Protein AF-A0A8C3S8N9-F1 (afdb_monomer)

Foldseek 3Di:
DPDVVVVVVVVVVVVVVVVVVVVVVPPPPPPVVVVVVVVVVVVVVLQCVQAVHPDDDDDDPPVVVVVDDDPVVVVQVVVVVVVVVVCVVVVDDPDPDDDPVVVSHDDDDDDDDDDDPVPVPDDDPDDPPDDDDD

Mean predicted aligned error: 15.89 Å

pLDDT: mean 76.61, std 16.11, range [40.81, 96.75]

Solvent-accessible surface area (backbone atoms only — not comparable to full-atom values): 8752 Å² total; per-residue (Å²): 145,73,78,70,57,59,63,52,50,52,49,52,51,49,51,51,51,52,53,51,50,51,64,64,59,61,64,66,86,70,56,60,67,59,52,48,54,55,49,52,56,51,49,53,52,50,53,29,61,28,67,74,40,97,63,86,79,86,66,88,67,51,74,65,52,69,73,65,66,57,67,67,60,54,53,48,51,53,53,50,54,52,51,52,52,49,46,64,71,50,70,75,82,77,72,83,80,67,58,77,71,68,66,61,39,70,76,89,85,87,86,84,83,77,80,55,87,85,66,67,84,75,68,74,95,77,72,81,89,71,79,87,79,134

Structure (mmCIF, N/CA/C/O backbone):
data_AF-A0A8C3S8N9-F1
#
_entry.id   AF-A0A8C3S8N9-F1
#
loop_
_atom_site.group_PDB
_atom_site.id
_atom_site.type_symbol
_atom_site.label_atom_id
_atom_site.label_alt_id
_atom_site.label_comp_id
_atom_site.label_asym_id
_atom_site.label_entity_id
_atom_site.label_seq_id
_atom_site.pdbx_PDB_ins_code
_atom_site.Cartn_x
_atom_site.Cartn_y
_atom_site.Cartn_z
_atom_site.occupancy
_atom_site.B_iso_or_equiv
_atom_site.auth_seq_id
_atom_site.auth_comp_id
_atom_site.auth_asym_id
_atom_site.auth_atom_id
_atom_site.pdbx_PDB_model_num
ATOM 1 N N . MET A 1 1 ? 60.804 9.069 -43.194 1.00 51.62 1 MET A N 1
ATOM 2 C CA . MET A 1 1 ? 59.385 8.650 -43.299 1.00 51.62 1 MET A CA 1
ATOM 3 C C . MET A 1 1 ? 58.756 8.456 -41.906 1.00 51.62 1 MET A C 1
ATOM 5 O O . MET A 1 1 ? 58.231 7.392 -41.628 1.00 51.62 1 MET A O 1
ATOM 9 N N . GLY A 1 2 ? 58.828 9.446 -40.999 1.00 57.69 2 GLY A N 1
ATOM 10 C CA . GLY A 1 2 ? 58.441 9.242 -39.583 1.00 57.69 2 GLY A CA 1
ATOM 11 C C . GLY A 1 2 ? 57.472 10.266 -38.980 1.00 57.69 2 GLY A C 1
ATOM 12 O O . GLY A 1 2 ? 57.054 10.096 -37.843 1.00 57.69 2 GLY A O 1
ATOM 13 N N . GLN A 1 3 ? 57.096 11.322 -39.710 1.00 58.81 3 GLN A N 1
ATOM 14 C CA . GLN A 1 3 ? 56.413 12.481 -39.114 1.00 58.81 3 GLN A CA 1
ATOM 15 C C . GLN A 1 3 ? 54.873 12.431 -39.204 1.00 58.81 3 GLN A C 1
ATOM 17 O O . GLN A 1 3 ? 54.196 13.137 -38.467 1.00 58.81 3 GLN A O 1
ATOM 22 N N . ALA A 1 4 ? 54.305 11.561 -40.050 1.00 57.09 4 ALA A N 1
ATOM 23 C CA . ALA A 1 4 ? 52.851 11.431 -40.233 1.00 57.09 4 ALA A CA 1
ATOM 24 C C . ALA A 1 4 ? 52.182 10.413 -39.282 1.00 57.09 4 ALA A C 1
ATOM 26 O O . ALA A 1 4 ? 50.958 10.380 -39.177 1.00 57.09 4 ALA A O 1
ATOM 27 N N . MET A 1 5 ? 52.967 9.602 -38.562 1.00 62.22 5 MET A N 1
ATOM 28 C CA . MET A 1 5 ? 52.439 8.548 -37.681 1.00 62.22 5 MET A CA 1
ATOM 29 C C . MET A 1 5 ? 51.900 9.097 -36.355 1.00 62.22 5 MET A C 1
ATOM 31 O O . MET A 1 5 ? 50.945 8.554 -35.811 1.00 62.22 5 MET A O 1
ATOM 35 N N . GLY A 1 6 ? 52.472 10.199 -35.860 1.00 76.56 6 GLY A N 1
ATOM 36 C CA . GLY A 1 6 ? 52.024 10.885 -34.644 1.00 76.56 6 GLY A CA 1
ATOM 37 C C . GLY A 1 6 ? 50.575 11.387 -34.715 1.00 76.56 6 GLY A C 1
ATOM 38 O O . GLY A 1 6 ? 49.771 10.990 -33.872 1.00 76.56 6 GLY A O 1
ATOM 39 N N . PRO A 1 7 ? 50.190 12.207 -35.715 1.00 81.12 7 PRO A N 1
ATOM 40 C CA . PRO A 1 7 ? 48.823 12.718 -35.804 1.00 81.12 7 PRO A CA 1
ATOM 41 C C . PRO A 1 7 ? 47.799 11.612 -36.081 1.00 81.12 7 PRO A C 1
ATOM 43 O O . PRO A 1 7 ? 46.717 11.645 -35.505 1.00 81.12 7 PRO A O 1
ATOM 46 N N . LEU A 1 8 ? 48.144 10.599 -36.886 1.00 84.44 8 LEU A N 1
ATOM 47 C CA . LEU A 1 8 ? 47.267 9.451 -37.143 1.00 84.44 8 LEU A CA 1
ATOM 48 C C . LEU A 1 8 ? 47.016 8.634 -35.865 1.00 84.44 8 LEU A C 1
ATOM 50 O O . LEU A 1 8 ? 45.885 8.243 -35.588 1.00 84.44 8 LEU A O 1
ATOM 54 N N . PHE A 1 9 ? 48.060 8.414 -35.063 1.00 83.69 9 PHE A N 1
ATOM 55 C CA . PHE A 1 9 ? 47.956 7.713 -33.785 1.00 83.69 9 PHE A CA 1
ATOM 56 C C . PHE A 1 9 ? 47.105 8.487 -32.772 1.00 83.69 9 PHE A C 1
ATOM 58 O O . PHE A 1 9 ? 46.241 7.904 -32.118 1.00 83.69 9 PHE A O 1
ATOM 65 N N . LEU A 1 10 ? 47.281 9.810 -32.689 1.00 85.19 10 LEU A N 1
ATOM 66 C CA . LEU A 1 10 ? 46.442 10.674 -31.853 1.00 85.19 10 LEU A CA 1
ATOM 67 C C . LEU A 1 10 ? 44.979 10.670 -32.315 1.00 85.19 10 LEU A C 1
ATOM 69 O O . LEU A 1 10 ? 44.075 10.623 -31.483 1.00 85.19 10 LEU A O 1
ATOM 73 N N . PHE A 1 11 ? 44.741 10.659 -33.628 1.00 87.06 11 PHE A N 1
ATOM 74 C CA . PHE A 1 11 ? 43.398 10.581 -34.199 1.00 87.06 11 PHE A CA 1
ATOM 75 C C . PHE A 1 11 ? 42.726 9.238 -33.882 1.00 87.06 11 PHE A C 1
ATOM 77 O O . PHE A 1 11 ? 41.571 9.204 -33.464 1.00 87.06 11 PHE A O 1
ATOM 84 N N . LEU A 1 12 ? 43.464 8.129 -33.986 1.00 86.31 12 LEU A N 1
ATOM 85 C CA . LEU A 1 12 ? 42.970 6.797 -33.632 1.00 86.31 12 LEU A CA 1
ATOM 86 C C . LEU A 1 12 ? 42.661 6.677 -32.132 1.00 86.31 12 LEU A C 1
ATOM 88 O O . LEU A 1 12 ? 41.629 6.121 -31.756 1.00 86.31 12 LEU A O 1
ATOM 92 N N . LEU A 1 13 ? 43.509 7.250 -31.272 1.00 85.38 13 LEU A N 1
ATOM 93 C CA . LEU A 1 13 ? 43.253 7.335 -29.832 1.00 85.38 13 LEU A CA 1
ATOM 94 C C . LEU A 1 13 ? 42.008 8.175 -29.518 1.00 85.38 13 LEU A C 1
ATOM 96 O O . LEU A 1 13 ? 41.220 7.789 -28.656 1.00 85.38 13 LEU A O 1
ATOM 100 N N . ALA A 1 14 ? 41.799 9.291 -30.221 1.00 85.25 14 ALA A N 1
ATOM 101 C CA . ALA A 1 14 ? 40.607 10.121 -30.063 1.00 85.25 14 ALA A CA 1
ATOM 102 C C . ALA A 1 14 ? 39.329 9.370 -30.479 1.00 85.25 14 ALA A C 1
ATOM 104 O O . ALA A 1 14 ? 38.337 9.395 -29.750 1.00 85.25 14 ALA A O 1
ATOM 105 N N . LEU A 1 15 ? 39.370 8.634 -31.595 1.00 85.25 15 LEU A N 1
ATOM 106 C CA . LEU A 1 15 ? 38.261 7.787 -32.042 1.00 85.25 15 LEU A CA 1
ATOM 107 C C . LEU A 1 15 ? 37.961 6.660 -31.045 1.00 85.25 15 LEU A C 1
ATOM 109 O O . LEU A 1 15 ? 36.797 6.429 -30.727 1.00 85.25 15 LEU A O 1
ATOM 113 N N . LEU A 1 16 ? 38.992 6.006 -30.498 1.00 83.56 16 LEU A N 1
ATOM 114 C CA . LEU A 1 16 ? 38.835 4.956 -29.487 1.00 83.56 16 LEU A CA 1
ATOM 115 C C . LEU A 1 16 ? 38.211 5.498 -28.193 1.00 83.56 16 LEU A C 1
ATOM 117 O O . LEU A 1 16 ? 37.334 4.859 -27.616 1.00 83.56 16 LEU A O 1
ATOM 121 N N . ARG A 1 17 ? 38.620 6.696 -27.754 1.00 79.12 17 ARG A N 1
ATOM 122 C CA . ARG A 1 17 ? 38.036 7.389 -26.594 1.00 79.12 17 ARG A CA 1
ATOM 123 C C . ARG A 1 17 ? 36.567 7.739 -26.817 1.00 79.12 17 ARG A C 1
ATOM 125 O O . ARG A 1 17 ? 35.771 7.548 -25.903 1.00 79.12 17 ARG A O 1
ATOM 132 N N . LEU A 1 18 ? 36.217 8.204 -28.016 1.00 76.75 18 LEU A N 1
ATOM 133 C CA . LEU A 1 18 ? 34.843 8.546 -28.379 1.00 76.75 18 LEU A CA 1
ATOM 134 C C . LEU A 1 18 ? 33.952 7.296 -28.459 1.00 76.75 18 LEU A C 1
ATOM 136 O O . LEU A 1 18 ? 32.836 7.289 -27.949 1.00 76.75 18 LEU A O 1
ATOM 140 N N . TRP A 1 19 ? 34.455 6.200 -29.027 1.00 74.81 19 TRP A N 1
ATOM 141 C CA . TRP A 1 19 ? 33.751 4.914 -29.033 1.00 74.81 19 TRP A CA 1
ATOM 142 C C . TRP A 1 19 ? 33.568 4.345 -27.622 1.00 74.81 19 TRP A C 1
ATOM 144 O O . TRP A 1 19 ? 32.478 3.894 -27.271 1.00 74.81 19 TRP A O 1
ATOM 154 N N . ALA A 1 20 ? 34.604 4.424 -26.782 1.00 72.25 20 ALA A N 1
ATOM 155 C CA . ALA A 1 20 ? 34.531 3.999 -25.388 1.00 72.25 20 ALA A CA 1
ATOM 156 C C . ALA A 1 20 ? 33.537 4.845 -24.572 1.00 72.25 20 ALA A C 1
ATOM 158 O O . ALA A 1 20 ? 32.803 4.291 -23.756 1.00 72.25 20 ALA A O 1
ATOM 159 N N . SER A 1 21 ? 33.447 6.162 -24.811 1.00 63.53 21 SER A N 1
ATOM 160 C CA . SER A 1 21 ? 32.442 7.011 -24.154 1.00 63.53 21 SER A CA 1
ATOM 161 C C . SER A 1 21 ? 31.018 6.688 -24.604 1.00 63.53 21 SER A C 1
ATOM 163 O O . SER A 1 21 ? 30.105 6.721 -23.784 1.00 63.53 21 SER A O 1
ATOM 165 N N . GLN A 1 22 ? 30.824 6.306 -25.870 1.00 60.88 22 GLN A N 1
ATOM 166 C CA . GLN A 1 22 ? 29.523 5.848 -26.363 1.00 60.88 22 GLN A CA 1
ATOM 167 C C . GLN A 1 22 ? 29.131 4.507 -25.719 1.00 60.88 22 GLN A C 1
ATOM 169 O O . GLN A 1 22 ? 27.998 4.364 -25.274 1.00 60.88 22 GLN A O 1
ATOM 174 N N . ALA A 1 23 ? 30.071 3.565 -25.567 1.00 60.59 23 ALA A N 1
ATOM 175 C CA . ALA A 1 23 ? 29.841 2.282 -24.888 1.00 60.59 23 ALA A CA 1
ATOM 176 C C . ALA A 1 23 ? 29.608 2.415 -23.364 1.00 60.59 23 ALA A C 1
ATOM 178 O O . ALA A 1 23 ? 28.903 1.606 -22.764 1.00 60.59 23 ALA A O 1
ATOM 179 N N . LEU A 1 24 ? 30.146 3.457 -22.722 1.00 59.31 24 LEU A N 1
ATOM 180 C CA . LEU A 1 24 ? 29.830 3.806 -21.328 1.00 59.31 24 LEU A CA 1
ATOM 181 C C . LEU A 1 24 ? 28.493 4.555 -21.199 1.00 59.31 24 LEU A C 1
ATOM 183 O O . LEU A 1 24 ? 27.813 4.429 -20.184 1.00 59.31 24 LEU A O 1
ATOM 187 N N . SER A 1 25 ? 28.083 5.298 -22.232 1.00 53.16 25 SER A N 1
ATOM 188 C CA . SER A 1 25 ? 26.783 5.978 -22.296 1.00 53.16 25 SER A CA 1
ATOM 189 C C . SER A 1 25 ? 25.633 5.038 -22.690 1.00 53.16 25 SER A C 1
ATOM 191 O O . SER A 1 25 ? 24.475 5.369 -22.448 1.00 53.16 25 SER A O 1
ATOM 193 N N . THR A 1 26 ? 25.920 3.821 -23.179 1.00 54.09 26 THR A N 1
ATOM 194 C CA . THR A 1 26 ? 24.921 2.752 -23.388 1.00 54.09 26 THR A CA 1
ATOM 195 C C . THR A 1 26 ? 24.416 2.105 -22.090 1.00 54.09 26 THR A C 1
ATOM 197 O O . THR A 1 26 ? 23.967 0.957 -22.094 1.00 54.09 26 THR A O 1
ATOM 200 N N . CYS A 1 27 ? 24.390 2.845 -20.977 1.00 58.41 27 CYS A N 1
ATOM 201 C CA . CYS A 1 27 ? 23.342 2.648 -19.981 1.00 58.41 27 CYS A CA 1
ATOM 202 C C . CYS A 1 27 ? 22.010 2.866 -20.703 1.00 58.41 27 CYS A C 1
ATOM 204 O O . CYS A 1 27 ? 21.556 3.994 -20.872 1.00 58.41 27 CYS A O 1
ATOM 206 N N . LYS A 1 28 ? 21.456 1.761 -21.215 1.00 58.72 28 LYS A N 1
ATOM 207 C CA . LYS A 1 28 ? 20.164 1.645 -21.892 1.00 58.72 28 LYS A CA 1
ATOM 208 C C . LYS A 1 28 ? 19.209 2.682 -21.313 1.00 58.72 28 LYS A C 1
ATOM 210 O O . LYS A 1 28 ? 18.987 2.665 -20.103 1.00 58.72 28 LYS A O 1
ATOM 215 N N . THR A 1 29 ? 18.671 3.566 -22.155 1.00 63.88 29 THR A N 1
ATOM 216 C CA . THR A 1 29 ? 17.580 4.467 -21.777 1.00 63.88 29 THR A CA 1
ATOM 217 C C . THR A 1 29 ? 16.455 3.594 -21.239 1.00 63.88 29 THR A C 1
ATOM 219 O O . THR A 1 29 ? 15.730 2.932 -21.981 1.00 63.88 29 THR A O 1
ATOM 222 N N . ILE A 1 30 ? 16.415 3.457 -19.916 1.00 68.06 30 ILE A N 1
ATOM 223 C CA . ILE A 1 30 ? 15.453 2.594 -19.264 1.00 68.06 30 ILE A CA 1
ATOM 224 C C . ILE A 1 30 ? 14.155 3.383 -19.310 1.00 68.06 30 ILE A C 1
ATOM 226 O O . ILE A 1 30 ? 14.053 4.496 -18.791 1.00 68.06 30 ILE A O 1
ATOM 230 N N . ASP A 1 31 ? 13.193 2.845 -20.044 1.00 82.50 31 ASP A N 1
ATOM 231 C CA . ASP A 1 31 ? 11.882 3.452 -20.126 1.00 82.50 31 ASP A CA 1
ATOM 232 C C . ASP A 1 31 ? 11.244 3.360 -18.738 1.00 82.50 31 ASP A C 1
ATOM 234 O O . ASP A 1 31 ? 10.820 2.293 -18.276 1.00 82.50 31 ASP A O 1
ATOM 238 N N . MET A 1 32 ? 11.243 4.493 -18.039 1.00 88.38 32 MET A N 1
ATOM 239 C CA . MET A 1 32 ? 10.692 4.591 -16.697 1.00 88.38 32 MET A CA 1
ATOM 240 C C . MET A 1 32 ? 9.205 4.259 -16.679 1.00 88.38 32 MET A C 1
ATOM 242 O O . MET A 1 32 ? 8.720 3.772 -15.661 1.00 88.38 32 MET A O 1
ATOM 246 N N . GLU A 1 33 ? 8.488 4.433 -17.789 1.00 88.12 33 GLU A N 1
ATOM 247 C CA . GLU A 1 33 ? 7.086 4.039 -17.885 1.00 88.12 33 GLU A CA 1
ATOM 248 C C . GLU A 1 33 ? 6.938 2.515 -17.876 1.00 88.12 33 GLU A C 1
ATOM 250 O O . GLU A 1 33 ? 6.080 1.980 -17.169 1.00 88.12 33 GLU A O 1
ATOM 255 N N . LEU A 1 34 ? 7.830 1.785 -18.555 1.00 88.38 34 LEU A N 1
ATOM 256 C CA . LEU A 1 34 ? 7.868 0.321 -18.482 1.00 88.38 34 LEU A CA 1
ATOM 257 C C . LEU A 1 34 ? 8.253 -0.179 -17.083 1.00 88.38 34 LEU A C 1
ATOM 259 O O . LEU A 1 34 ? 7.646 -1.130 -16.585 1.00 88.38 34 LEU A O 1
ATOM 263 N N . VAL A 1 35 ? 9.222 0.460 -16.421 1.00 92.06 35 VAL A N 1
ATOM 264 C CA . VAL A 1 35 ? 9.614 0.099 -15.045 1.00 92.06 35 VAL A CA 1
ATOM 265 C C . VAL A 1 35 ? 8.467 0.348 -14.066 1.00 92.06 35 VAL A C 1
ATOM 267 O O . VAL A 1 35 ? 8.151 -0.528 -13.259 1.00 92.06 35 VAL A O 1
ATOM 270 N N . LYS A 1 36 ? 7.796 1.503 -14.161 1.00 93.06 36 LYS A N 1
ATOM 271 C CA . LYS A 1 36 ? 6.623 1.826 -13.337 1.00 93.06 36 LYS A CA 1
ATOM 272 C C . LYS A 1 36 ? 5.5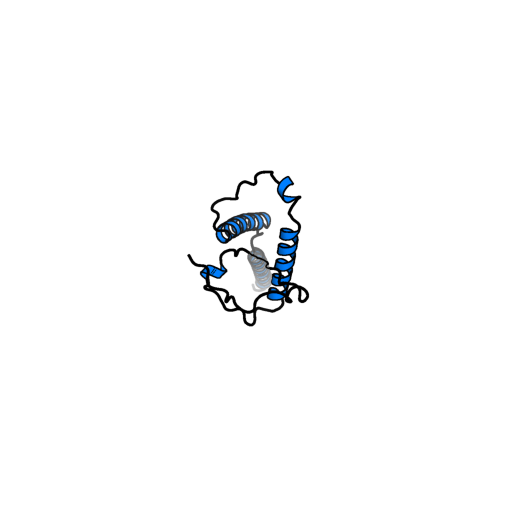07 0.810 -13.548 1.00 93.06 36 LYS A C 1
ATOM 274 O O . LYS A 1 36 ? 4.991 0.297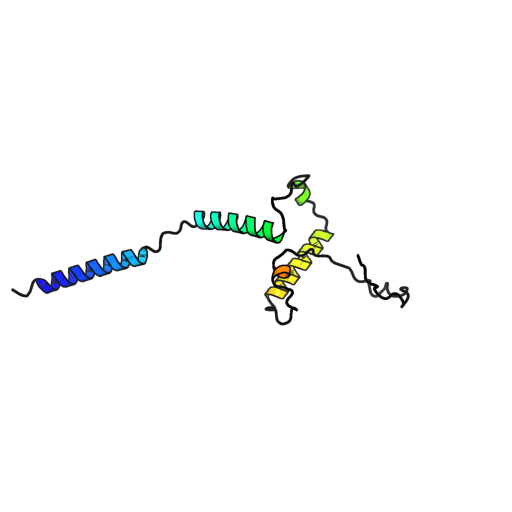 -12.561 1.00 93.06 36 LYS A O 1
ATOM 279 N N . ARG A 1 37 ? 5.179 0.458 -14.798 1.00 94.12 37 ARG A N 1
ATOM 280 C CA . ARG A 1 37 ? 4.155 -0.559 -15.106 1.00 94.12 37 ARG A CA 1
ATOM 281 C C . ARG A 1 37 ? 4.488 -1.915 -14.490 1.00 94.12 37 ARG A C 1
ATOM 283 O O . ARG A 1 37 ? 3.644 -2.495 -13.816 1.00 94.12 37 ARG A O 1
ATOM 290 N N . LYS A 1 38 ? 5.730 -2.389 -14.640 1.00 95.62 38 LYS A N 1
ATOM 291 C CA . LYS A 1 3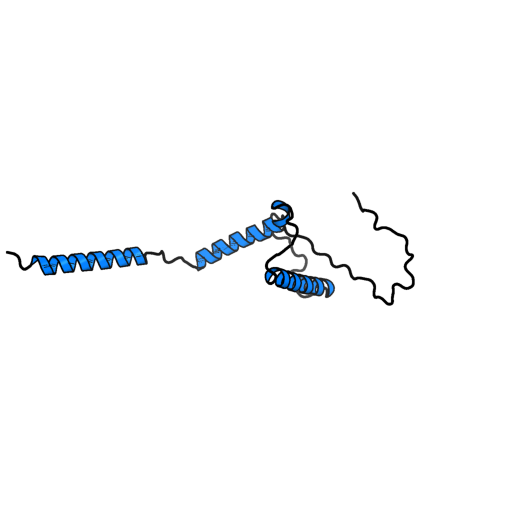8 ? 6.179 -3.640 -14.003 1.00 95.62 38 LYS A CA 1
ATOM 292 C C . LYS A 1 38 ? 6.094 -3.572 -12.480 1.00 95.62 38 LYS A C 1
ATOM 294 O O . LYS A 1 38 ? 5.698 -4.543 -11.844 1.00 95.62 38 LYS A O 1
ATOM 299 N N . ARG A 1 39 ? 6.437 -2.423 -11.893 1.00 96.75 39 ARG A N 1
ATOM 300 C CA . ARG A 1 39 ? 6.350 -2.213 -10.446 1.00 96.75 39 ARG A CA 1
ATOM 301 C C . ARG A 1 39 ? 4.904 -2.202 -9.956 1.00 96.75 39 ARG A C 1
ATOM 303 O O . ARG A 1 39 ? 4.644 -2.759 -8.900 1.00 96.75 39 ARG A O 1
ATOM 310 N N . ILE A 1 40 ? 3.978 -1.607 -10.707 1.00 96.38 40 ILE A N 1
ATOM 311 C CA . ILE A 1 40 ? 2.544 -1.617 -10.383 1.00 96.38 40 ILE A CA 1
ATOM 312 C C . ILE A 1 40 ? 2.024 -3.056 -10.348 1.00 96.38 40 ILE A C 1
ATOM 314 O O . ILE A 1 40 ? 1.395 -3.439 -9.366 1.00 96.38 40 ILE A O 1
ATOM 318 N N . GLU A 1 41 ? 2.347 -3.870 -11.356 1.00 95.56 41 GLU A N 1
ATOM 319 C CA . GLU A 1 41 ? 1.903 -5.270 -11.397 1.00 95.56 41 GLU A CA 1
ATOM 320 C C . GLU A 1 41 ? 2.519 -6.103 -10.261 1.00 95.56 41 GLU A C 1
ATOM 322 O O . GLU A 1 41 ? 1.830 -6.874 -9.595 1.00 95.56 41 GLU A O 1
ATOM 327 N N . ALA A 1 42 ? 3.800 -5.880 -9.955 1.00 96.12 42 ALA A N 1
ATOM 328 C CA . ALA A 1 42 ? 4.456 -6.528 -8.822 1.00 96.12 42 ALA A CA 1
ATOM 329 C C . ALA A 1 42 ? 3.823 -6.132 -7.476 1.00 96.12 42 ALA A C 1
ATOM 331 O O . ALA A 1 42 ? 3.593 -6.992 -6.628 1.00 96.12 42 ALA A O 1
ATOM 332 N N . ILE A 1 43 ? 3.507 -4.845 -7.281 1.00 96.69 43 ILE A N 1
ATOM 333 C CA . ILE A 1 43 ? 2.837 -4.354 -6.066 1.00 96.69 43 ILE A CA 1
ATOM 334 C C . ILE A 1 43 ? 1.428 -4.938 -5.956 1.00 96.69 43 ILE A C 1
ATOM 336 O O . ILE A 1 43 ? 1.020 -5.321 -4.863 1.00 96.69 43 ILE A O 1
ATOM 340 N N . ARG A 1 44 ? 0.698 -5.056 -7.070 1.00 94.75 44 ARG A N 1
ATOM 341 C CA . ARG A 1 44 ? -0.629 -5.679 -7.095 1.00 94.75 44 ARG A CA 1
ATOM 342 C C . ARG A 1 44 ? -0.572 -7.112 -6.569 1.00 94.75 44 ARG A C 1
ATOM 344 O O . ARG A 1 44 ? -1.316 -7.445 -5.649 1.00 94.75 44 ARG A O 1
ATOM 351 N N . GLY A 1 45 ? 0.348 -7.923 -7.095 1.00 94.56 45 GLY A N 1
ATOM 352 C CA . GLY A 1 45 ? 0.570 -9.287 -6.611 1.00 94.56 45 GLY A CA 1
ATOM 353 C C . GLY A 1 45 ? 1.028 -9.320 -5.152 1.00 94.56 45 GLY A C 1
ATOM 354 O O . GLY A 1 45 ? 0.542 -10.125 -4.368 1.00 94.56 45 GLY A O 1
ATOM 355 N N . GLN A 1 46 ? 1.903 -8.398 -4.748 1.00 95.12 46 GLN A N 1
ATOM 356 C CA . GLN A 1 46 ? 2.387 -8.323 -3.371 1.00 95.12 46 GLN A CA 1
ATOM 357 C C . GLN A 1 46 ? 1.264 -8.036 -2.365 1.00 95.12 46 GLN A C 1
ATOM 359 O O . GLN A 1 46 ? 1.224 -8.669 -1.312 1.00 95.12 46 GLN A O 1
ATOM 364 N N . ILE A 1 47 ? 0.363 -7.096 -2.666 1.00 95.44 47 ILE A N 1
ATOM 365 C CA . ILE A 1 47 ? -0.776 -6.771 -1.795 1.00 95.44 47 ILE A CA 1
ATOM 366 C C . ILE A 1 47 ? -1.696 -7.989 -1.660 1.00 95.44 47 ILE A C 1
ATOM 368 O O . ILE A 1 47 ? -2.029 -8.374 -0.542 1.00 95.44 47 ILE A O 1
ATOM 372 N N . LEU A 1 48 ? -2.052 -8.626 -2.778 1.00 95.25 48 LEU A N 1
ATOM 373 C CA . LEU A 1 48 ? -2.919 -9.807 -2.798 1.00 95.25 48 LEU A CA 1
ATOM 374 C C . LEU A 1 48 ? -2.313 -10.984 -2.017 1.00 95.25 48 LEU A C 1
ATOM 376 O O . LEU A 1 48 ? -2.971 -11.543 -1.140 1.00 95.25 48 LEU A O 1
ATOM 380 N N . SER A 1 49 ? -1.025 -11.273 -2.222 1.00 94.19 49 SER A N 1
ATOM 381 C CA . SER A 1 49 ? -0.306 -12.311 -1.474 1.00 94.19 49 SER A CA 1
ATOM 382 C C . SER A 1 49 ? -0.224 -12.013 0.024 1.00 94.19 49 SER A C 1
ATOM 384 O O . SER A 1 49 ? -0.370 -12.925 0.837 1.00 94.19 49 SER A O 1
ATOM 386 N N . LYS A 1 50 ? -0.029 -10.745 0.416 1.00 94.81 50 LYS A N 1
ATOM 387 C CA . LYS A 1 50 ? -0.026 -10.340 1.833 1.00 94.81 50 LYS A CA 1
ATOM 388 C C . LYS A 1 50 ? -1.397 -10.500 2.487 1.00 94.81 50 LYS A C 1
ATOM 390 O O . LYS A 1 50 ? -1.452 -10.874 3.655 1.00 94.81 50 LYS A O 1
ATOM 395 N N . LEU A 1 51 ? -2.473 -10.233 1.748 1.00 93.56 51 LEU A N 1
ATOM 396 C CA . LEU A 1 51 ? -3.855 -10.372 2.217 1.00 93.56 51 LEU A CA 1
ATOM 397 C C . LEU A 1 51 ? -4.412 -11.798 2.078 1.00 93.56 51 LEU A C 1
ATOM 399 O O . LEU A 1 51 ? -5.505 -12.054 2.568 1.00 93.56 51 LEU A O 1
ATOM 403 N N . ARG A 1 52 ? -3.673 -12.720 1.441 1.00 93.06 52 ARG A N 1
ATOM 404 C CA . ARG A 1 52 ? -4.127 -14.085 1.111 1.00 93.06 52 ARG A CA 1
ATOM 405 C C . ARG A 1 52 ? -5.387 -14.095 0.235 1.00 93.06 52 ARG A C 1
ATOM 407 O O . ARG A 1 52 ? -6.294 -14.892 0.450 1.00 93.06 52 ARG A O 1
ATOM 414 N N . LEU A 1 53 ? -5.435 -13.196 -0.746 1.00 92.19 53 LEU A N 1
ATOM 415 C CA . LEU A 1 53 ? -6.526 -13.086 -1.713 1.00 92.19 53 LEU A CA 1
ATOM 416 C C . LEU A 1 53 ? -6.021 -13.452 -3.109 1.00 92.19 53 LEU A C 1
ATOM 418 O O . LEU A 1 53 ? -4.986 -12.944 -3.530 1.00 92.19 53 LEU A O 1
ATOM 422 N N . ASP A 1 54 ? -6.773 -14.261 -3.852 1.00 90.44 54 ASP A N 1
ATOM 423 C CA . ASP A 1 54 ? -6.448 -14.580 -5.252 1.00 90.44 54 ASP A CA 1
ATOM 424 C C . ASP A 1 54 ? -6.849 -13.451 -6.218 1.00 90.44 54 ASP A C 1
ATOM 426 O O . ASP A 1 54 ? -6.234 -13.250 -7.266 1.00 90.44 54 ASP A O 1
ATOM 430 N N . SER A 1 55 ? -7.870 -12.669 -5.858 1.00 89.69 55 SER A N 1
ATOM 431 C CA . SER A 1 55 ? -8.376 -11.550 -6.655 1.00 89.69 55 SER A CA 1
ATOM 432 C C . SER A 1 55 ? -8.912 -10.419 -5.770 1.00 89.69 55 SER A C 1
ATOM 434 O O . SER A 1 55 ? -9.309 -10.677 -4.632 1.00 89.69 55 SER A O 1
ATOM 436 N N . PRO A 1 56 ? -8.973 -9.168 -6.272 1.00 89.06 56 PRO A N 1
ATOM 437 C CA . PRO A 1 56 ? -9.599 -8.065 -5.547 1.00 89.06 56 PRO A CA 1
ATOM 438 C C . PRO A 1 56 ? -11.056 -8.393 -5.166 1.00 89.06 56 PRO A C 1
ATOM 440 O O . PRO A 1 56 ? -11.788 -8.909 -6.016 1.00 89.06 56 PRO A O 1
ATOM 443 N N . PRO A 1 57 ? -11.489 -8.104 -3.926 1.00 87.69 57 PRO A N 1
ATOM 444 C CA . PRO A 1 57 ? -12.863 -8.347 -3.500 1.00 87.69 57 PRO A CA 1
ATOM 445 C C . PRO A 1 57 ? -13.833 -7.386 -4.201 1.00 87.69 57 PRO A C 1
ATOM 447 O O . PRO A 1 57 ? -13.476 -6.253 -4.531 1.00 87.69 57 PRO A O 1
ATOM 450 N N . GLN A 1 58 ? -15.071 -7.836 -4.415 1.00 84.19 58 GLN A N 1
ATOM 451 C CA . GLN A 1 58 ? -16.141 -6.987 -4.941 1.00 84.19 58 GLN A CA 1
ATOM 452 C C . GLN A 1 58 ? -16.640 -6.057 -3.828 1.00 84.19 58 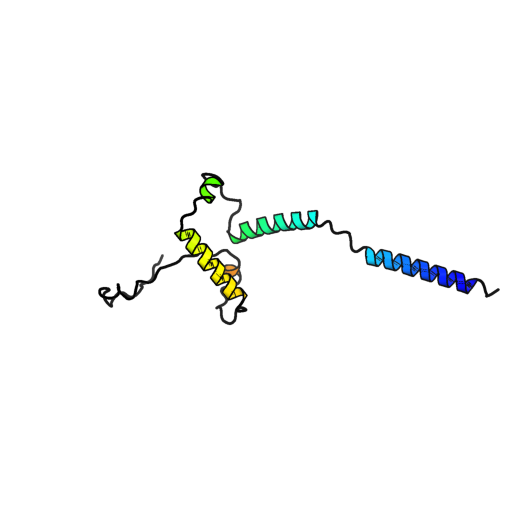GLN A C 1
ATOM 454 O O . GLN A 1 58 ? -16.910 -6.508 -2.715 1.00 84.19 58 GLN A O 1
ATOM 459 N N . VAL A 1 59 ? -16.721 -4.755 -4.110 1.00 78.69 59 VAL A N 1
ATOM 460 C CA . VAL A 1 59 ? -17.174 -3.747 -3.142 1.00 78.69 59 VAL A CA 1
ATOM 461 C C . VAL A 1 59 ? -18.649 -3.453 -3.394 1.00 78.69 59 VAL A C 1
ATOM 463 O O . VAL A 1 59 ? -18.995 -2.707 -4.311 1.00 78.69 59 VAL A O 1
ATOM 466 N N . GLU A 1 60 ? -19.518 -4.023 -2.564 1.00 65.62 60 GLU A N 1
ATOM 467 C CA . GLU A 1 60 ? -20.946 -3.701 -2.561 1.00 65.62 60 GLU A CA 1
ATOM 468 C C . GLU A 1 60 ? -21.133 -2.225 -2.157 1.00 65.62 60 GLU A C 1
ATOM 470 O O . GLU A 1 60 ? -20.776 -1.819 -1.052 1.00 65.62 60 GLU A O 1
ATOM 475 N N . GLY A 1 61 ? -21.651 -1.395 -3.071 1.00 65.50 61 GLY A N 1
ATOM 476 C CA . GLY A 1 61 ? -21.867 0.047 -2.853 1.00 65.50 61 GLY A CA 1
ATOM 477 C C . GLY A 1 61 ? -20.819 0.991 -3.464 1.00 65.50 61 GLY A C 1
ATOM 478 O O . GLY A 1 61 ? -20.976 2.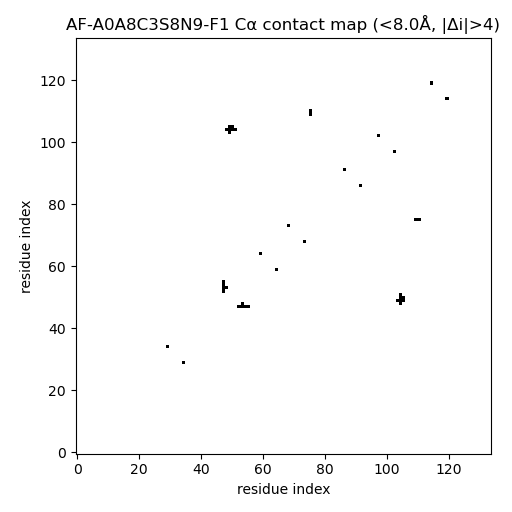210 -3.361 1.00 65.50 61 GLY A O 1
ATOM 479 N N . GLY A 1 62 ? -19.790 0.459 -4.138 1.00 66.44 62 GLY A N 1
ATOM 480 C CA . GLY A 1 62 ? -18.788 1.246 -4.871 1.00 66.44 62 GLY A CA 1
ATOM 481 C C . GLY A 1 62 ? -18.022 2.268 -4.016 1.00 66.44 62 GLY A C 1
ATOM 482 O O . GLY A 1 62 ? -17.993 2.193 -2.787 1.00 66.44 62 GLY A O 1
ATOM 483 N N . ASP A 1 63 ? -17.416 3.265 -4.664 1.00 65.56 63 ASP A N 1
ATOM 484 C CA . ASP A 1 63 ? -16.592 4.289 -3.995 1.00 65.56 63 ASP A CA 1
ATOM 485 C C . ASP A 1 63 ? -17.381 5.137 -2.979 1.00 65.56 63 ASP A C 1
ATOM 487 O O . ASP A 1 63 ? -16.809 5.709 -2.051 1.00 65.56 63 ASP A O 1
ATOM 491 N N . ALA A 1 64 ? -18.711 5.190 -3.105 1.00 64.38 64 ALA A N 1
ATOM 492 C CA . ALA A 1 64 ? -19.584 5.928 -2.197 1.00 64.38 64 ALA A CA 1
ATOM 493 C C . ALA A 1 64 ? -19.623 5.323 -0.782 1.00 64.38 64 ALA A C 1
ATOM 495 O O . ALA A 1 64 ? -19.694 6.068 0.197 1.00 64.38 64 ALA A O 1
ATOM 496 N N . ALA A 1 65 ? -19.518 3.995 -0.656 1.00 65.50 65 ALA A N 1
ATOM 497 C CA . ALA A 1 65 ? -19.419 3.325 0.642 1.00 65.50 65 ALA A CA 1
ATOM 498 C C . ALA A 1 65 ? -18.086 3.644 1.349 1.00 65.50 65 ALA A C 1
ATOM 500 O O . ALA A 1 65 ? -18.043 3.783 2.572 1.00 65.50 65 ALA A O 1
ATOM 501 N N . LEU A 1 66 ? -17.013 3.853 0.576 1.00 64.06 66 LEU A N 1
ATOM 502 C CA . LEU A 1 66 ? -15.697 4.251 1.089 1.00 64.06 66 LEU A CA 1
ATOM 503 C C . LEU A 1 66 ? -15.641 5.723 1.531 1.00 64.06 66 LEU A C 1
ATOM 505 O O . LEU A 1 66 ? -14.785 6.095 2.328 1.00 64.06 66 LEU A O 1
ATOM 509 N N . LEU A 1 67 ? -16.551 6.580 1.062 1.00 68.12 67 LEU A N 1
ATOM 510 C CA . LEU A 1 67 ? -16.601 7.984 1.492 1.00 68.12 67 LEU A CA 1
ATOM 511 C C . LEU A 1 67 ? -17.215 8.168 2.888 1.00 68.12 67 LEU A C 1
ATOM 513 O O . LEU A 1 67 ? -17.035 9.223 3.497 1.00 68.12 67 LEU A O 1
ATOM 517 N N . ARG A 1 68 ? -17.926 7.163 3.416 1.00 76.19 68 ARG A N 1
ATOM 518 C CA . ARG A 1 68 ? -18.613 7.236 4.715 1.00 76.19 68 ARG A CA 1
ATOM 519 C C . ARG A 1 68 ? -18.133 6.153 5.681 1.00 76.19 68 ARG A C 1
ATOM 521 O O . ARG A 1 68 ? -18.931 5.390 6.219 1.00 76.19 68 ARG A O 1
ATOM 528 N N . LEU A 1 69 ? -16.822 6.099 5.912 1.00 83.81 69 LEU A N 1
ATOM 529 C CA . LEU A 1 69 ? -16.244 5.214 6.925 1.00 83.81 69 LEU A CA 1
ATOM 530 C C . LEU A 1 69 ? -16.685 5.630 8.345 1.00 83.81 69 LEU A C 1
ATOM 532 O O . LEU A 1 69 ? -16.689 6.825 8.653 1.00 83.81 69 LEU A O 1
ATOM 536 N N . PRO A 1 70 ? -17.011 4.670 9.233 1.00 90.12 70 PRO A N 1
ATOM 537 C CA . PRO A 1 70 ? -17.264 4.949 10.643 1.00 90.12 70 PRO A CA 1
ATOM 538 C C . PRO A 1 70 ? -16.063 5.612 11.330 1.00 90.12 70 PRO A C 1
ATOM 540 O O . PRO A 1 70 ? -14.907 5.271 11.062 1.00 90.12 70 PRO A O 1
ATOM 543 N N . GLU A 1 71 ? -16.336 6.517 12.272 1.00 89.69 71 GLU A N 1
ATOM 544 C CA . GLU A 1 71 ? -15.300 7.245 13.019 1.00 89.69 71 GLU A CA 1
ATOM 545 C C . GLU A 1 71 ? -14.353 6.301 13.774 1.00 89.69 71 GLU A C 1
ATOM 547 O O . GLU A 1 71 ? -13.147 6.533 13.816 1.00 89.69 71 GLU A O 1
ATOM 552 N N . GLU A 1 72 ? -14.877 5.200 14.316 1.00 89.81 72 GLU A N 1
ATOM 553 C CA . GLU A 1 72 ? -14.088 4.194 15.030 1.00 89.81 72 GLU A CA 1
ATOM 554 C C . GLU A 1 72 ? -12.989 3.584 14.146 1.00 89.81 72 GLU A C 1
ATOM 556 O O . GLU A 1 72 ? -11.830 3.512 14.562 1.00 89.81 72 GLU A O 1
ATOM 561 N N . VAL A 1 73 ? -13.318 3.236 12.896 1.00 90.38 73 VAL A N 1
ATOM 562 C CA . VAL A 1 73 ? -12.360 2.694 11.916 1.00 90.38 73 VAL A CA 1
ATOM 563 C C . VAL A 1 73 ? -11.304 3.741 11.568 1.00 90.38 73 VAL A C 1
ATOM 565 O O . VAL A 1 73 ? -10.114 3.434 11.488 1.00 90.38 73 VAL A O 1
ATOM 568 N N . MET A 1 74 ? -11.717 5.000 11.414 1.00 91.69 74 MET A N 1
ATOM 569 C CA . MET A 1 74 ? -10.803 6.102 11.121 1.00 91.69 74 MET A CA 1
ATOM 570 C C . MET A 1 74 ? -9.851 6.385 12.294 1.00 91.69 74 MET A C 1
ATOM 572 O O . MET A 1 74 ? -8.650 6.583 12.099 1.00 91.69 74 MET A O 1
ATOM 576 N N . SER A 1 75 ? -10.366 6.359 13.526 1.00 92.38 75 SER A N 1
ATOM 577 C CA . SER A 1 75 ? -9.584 6.490 14.760 1.00 92.38 75 SER A CA 1
ATOM 578 C C . SER A 1 75 ? -8.570 5.358 14.895 1.00 92.38 75 SER A C 1
ATOM 580 O O . SER A 1 75 ? -7.401 5.605 15.209 1.00 92.38 75 SER A O 1
ATOM 582 N N . LEU A 1 76 ? -8.995 4.123 14.613 1.00 93.88 76 LEU A N 1
ATOM 583 C CA . LEU A 1 76 ? -8.131 2.951 14.608 1.00 93.88 76 LEU A CA 1
ATOM 584 C C . LEU A 1 76 ? -6.996 3.113 13.594 1.00 93.88 76 LEU A C 1
ATOM 586 O O . LEU A 1 76 ? -5.832 3.050 13.979 1.00 93.88 76 LEU A O 1
ATOM 590 N N . TYR A 1 77 ? -7.326 3.422 12.337 1.00 94.00 77 TYR A N 1
ATOM 591 C CA . TYR A 1 77 ? -6.346 3.631 11.271 1.00 94.00 77 TYR A CA 1
ATOM 592 C C . TYR A 1 77 ? -5.317 4.710 11.623 1.00 94.00 77 TYR A C 1
ATOM 594 O O . TYR A 1 77 ? -4.113 4.487 11.483 1.00 94.00 77 TYR A O 1
ATOM 602 N N . ASN A 1 78 ? -5.772 5.870 12.108 1.00 94.06 78 ASN A N 1
ATOM 603 C CA . ASN A 1 78 ? -4.880 6.962 12.499 1.00 94.06 78 ASN A CA 1
ATOM 604 C C . ASN A 1 78 ? -3.938 6.534 13.632 1.00 94.06 78 ASN A C 1
ATOM 606 O O . ASN A 1 78 ? -2.728 6.731 13.521 1.00 94.06 78 ASN A O 1
ATOM 610 N N . SER A 1 79 ? -4.476 5.867 14.659 1.00 94.00 79 SER A N 1
ATOM 611 C CA . SER A 1 79 ? -3.685 5.339 15.779 1.00 94.00 79 SER A CA 1
ATOM 612 C C . SER A 1 79 ? -2.619 4.345 15.290 1.00 94.00 79 SER A C 1
ATOM 614 O O . SER A 1 79 ? -1.457 4.435 15.682 1.00 94.00 79 SER A O 1
ATOM 616 N N . THR A 1 80 ? -2.984 3.420 14.393 1.00 93.50 80 THR A N 1
ATOM 617 C CA . THR A 1 80 ? -2.059 2.426 13.823 1.00 93.50 80 THR A CA 1
ATOM 618 C C . THR A 1 80 ? -0.991 3.074 12.953 1.00 93.50 80 THR A C 1
ATOM 620 O O . THR A 1 80 ? 0.180 2.718 13.054 1.00 93.50 80 THR A O 1
ATOM 623 N N . ARG A 1 81 ? -1.366 4.035 12.105 1.00 94.00 81 ARG A N 1
ATOM 624 C CA . ARG A 1 81 ? -0.424 4.743 11.234 1.00 94.00 81 ARG A CA 1
ATOM 625 C C . ARG A 1 81 ? 0.646 5.461 12.047 1.00 94.00 81 ARG A C 1
ATOM 627 O O . ARG A 1 81 ? 1.818 5.410 11.679 1.00 94.00 81 ARG A O 1
ATOM 634 N N . ASP A 1 82 ? 0.246 6.128 13.121 1.00 93.00 82 ASP A N 1
ATOM 635 C CA . ASP A 1 82 ? 1.173 6.879 13.960 1.00 93.00 82 ASP A CA 1
ATOM 636 C C . ASP A 1 82 ? 2.071 5.927 14.772 1.00 93.00 82 ASP A C 1
ATOM 638 O O . ASP A 1 82 ? 3.288 6.094 14.748 1.00 93.00 82 ASP A O 1
ATOM 642 N N . MET A 1 83 ? 1.523 4.831 15.313 1.00 89.88 83 MET A N 1
ATOM 643 C CA . MET A 1 83 ? 2.310 3.760 15.946 1.00 89.88 83 MET A CA 1
ATOM 644 C C . MET A 1 83 ? 3.355 3.153 14.994 1.00 89.88 83 MET A C 1
ATOM 646 O O . MET A 1 83 ? 4.521 3.026 15.356 1.00 89.88 83 MET A O 1
ATOM 650 N N . VAL A 1 84 ? 2.978 2.819 13.754 1.00 88.44 84 VAL A N 1
ATOM 651 C CA . VAL A 1 84 ? 3.908 2.264 12.750 1.00 88.44 84 VAL A CA 1
ATOM 652 C C . VAL A 1 84 ? 5.008 3.267 12.394 1.00 88.44 84 VAL A C 1
ATOM 654 O O . VAL A 1 84 ? 6.162 2.882 12.210 1.00 88.44 84 VAL A O 1
ATOM 657 N N . ARG A 1 85 ? 4.682 4.563 12.316 1.00 89.94 85 ARG A N 1
ATOM 658 C CA . ARG A 1 85 ? 5.680 5.622 12.098 1.00 89.94 85 ARG A CA 1
ATOM 659 C C . ARG A 1 85 ? 6.647 5.742 13.269 1.00 89.94 85 ARG A C 1
ATOM 661 O O . ARG A 1 85 ? 7.834 5.962 13.040 1.00 89.94 85 ARG A O 1
ATOM 668 N N . ASP A 1 86 ? 6.161 5.609 14.497 1.00 88.50 86 ASP A N 1
ATOM 669 C CA . ASP A 1 86 ? 7.001 5.641 15.693 1.00 88.50 86 ASP A CA 1
ATOM 670 C C . ASP A 1 86 ? 7.938 4.437 15.748 1.00 88.50 86 ASP A C 1
ATOM 672 O O . ASP A 1 86 ? 9.135 4.625 15.952 1.00 88.50 86 ASP A O 1
ATOM 676 N N . MET A 1 87 ? 7.442 3.238 15.435 1.00 84.75 87 MET A N 1
ATOM 677 C CA . MET A 1 87 ? 8.265 2.028 15.314 1.00 84.75 87 MET A CA 1
ATOM 678 C C . MET A 1 87 ? 9.322 2.156 14.208 1.00 84.75 87 MET A C 1
ATOM 680 O O . MET A 1 87 ? 10.473 1.782 14.398 1.00 84.75 87 MET A O 1
ATOM 684 N N . ALA A 1 88 ? 8.973 2.748 13.062 1.00 84.38 88 ALA A N 1
ATOM 685 C CA . ALA A 1 88 ? 9.932 2.982 11.982 1.00 84.38 88 ALA A CA 1
ATOM 686 C C . ALA A 1 88 ? 11.031 3.992 12.369 1.00 84.38 88 ALA A C 1
ATOM 688 O O . ALA A 1 88 ? 12.168 3.868 11.916 1.00 84.38 88 ALA A O 1
ATOM 689 N N . ARG A 1 89 ? 10.700 4.993 13.199 1.00 84.88 89 ARG A N 1
ATOM 690 C CA . ARG A 1 89 ? 11.664 5.969 13.740 1.00 84.88 89 ARG A CA 1
ATOM 691 C C . ARG A 1 89 ? 12.539 5.360 14.834 1.00 84.88 89 ARG A C 1
ATOM 693 O O . ARG A 1 89 ? 13.735 5.633 14.886 1.00 84.88 89 ARG A O 1
ATOM 700 N N . GLN A 1 90 ? 11.950 4.539 15.694 1.00 78.25 90 GLN A N 1
ATOM 701 C CA . GLN A 1 90 ? 12.626 3.783 16.742 1.00 78.25 90 GLN A CA 1
ATOM 702 C C . GLN A 1 90 ? 13.131 2.465 16.158 1.00 78.25 90 GLN A C 1
ATOM 704 O O . GLN A 1 90 ? 12.575 1.419 16.456 1.00 78.25 90 GLN A O 1
ATOM 709 N N . GLN A 1 91 ? 14.143 2.544 15.290 1.00 65.75 91 GLN A N 1
ATOM 710 C CA . GLN A 1 91 ? 14.762 1.445 14.539 1.00 65.75 91 GLN A CA 1
ATOM 711 C C . GLN A 1 91 ? 14.827 0.130 15.352 1.00 65.75 91 GLN A C 1
ATOM 713 O O . GLN A 1 91 ? 15.783 -0.109 16.076 1.00 65.75 91 GLN A O 1
ATOM 718 N N . GLU A 1 92 ? 13.754 -0.660 15.257 1.00 62.62 92 GLU A N 1
ATOM 719 C CA . GLU A 1 92 ? 13.350 -1.858 16.016 1.00 62.62 92 GLU A CA 1
ATOM 720 C C . GLU A 1 92 ? 14.388 -2.466 16.991 1.00 62.62 92 GLU A C 1
ATOM 722 O O . GLU A 1 92 ? 14.890 -3.575 16.787 1.00 62.62 92 GLU A O 1
ATOM 727 N N . VAL A 1 93 ? 14.682 -1.784 18.104 1.00 50.84 93 VAL A N 1
ATOM 728 C CA . VAL A 1 93 ? 15.407 -2.387 19.232 1.00 50.84 93 VAL A CA 1
ATOM 729 C C . VAL A 1 93 ? 14.378 -3.036 20.154 1.00 50.84 93 VAL A C 1
ATOM 731 O O . VAL A 1 93 ? 13.776 -2.373 20.992 1.00 50.84 93 VAL A O 1
ATOM 734 N N . GLY A 1 94 ? 14.176 -4.346 20.000 1.00 57.34 94 GLY A N 1
ATOM 735 C CA . GLY A 1 94 ? 13.536 -5.169 21.034 1.00 57.34 94 GLY A CA 1
ATOM 736 C C . GLY A 1 94 ? 12.172 -5.777 20.710 1.00 57.34 94 GLY A C 1
ATOM 737 O O . GLY A 1 94 ? 11.561 -6.351 21.610 1.00 57.34 94 GLY A O 1
ATOM 738 N N . LYS A 1 95 ? 11.683 -5.719 19.464 1.00 62.34 95 LYS A N 1
ATOM 739 C CA . LYS A 1 95 ? 10.475 -6.472 19.105 1.00 62.34 95 LYS A CA 1
ATOM 740 C C . LYS A 1 95 ? 10.792 -7.977 19.061 1.00 62.34 95 LYS A C 1
ATOM 742 O O . LYS A 1 95 ? 11.757 -8.363 18.392 1.00 62.34 95 LYS A O 1
ATOM 747 N N . PRO A 1 96 ? 10.022 -8.839 19.750 1.00 60.28 96 PRO A N 1
ATOM 748 C CA . PRO A 1 96 ? 10.147 -10.280 19.575 1.00 60.28 96 PRO A CA 1
ATOM 749 C C . PRO A 1 96 ? 9.886 -10.610 18.103 1.00 60.28 96 PRO A C 1
ATOM 751 O O . PRO A 1 96 ? 8.862 -10.226 17.540 1.00 60.28 96 PRO A O 1
ATOM 754 N N . ARG A 1 97 ? 10.863 -11.255 17.462 1.00 60.75 97 ARG A N 1
ATOM 755 C CA . ARG A 1 97 ? 10.741 -11.690 16.072 1.00 60.75 97 ARG A CA 1
ATOM 756 C C . ARG A 1 97 ? 9.800 -12.886 16.041 1.00 60.75 97 ARG A C 1
ATOM 758 O O . ARG A 1 97 ? 10.148 -13.948 16.555 1.00 60.75 97 ARG A O 1
ATOM 765 N N . ASP A 1 98 ? 8.622 -12.686 15.462 1.00 65.94 98 ASP A N 1
ATOM 766 C CA . ASP A 1 98 ? 7.738 -13.781 15.072 1.00 65.94 98 ASP A CA 1
ATOM 767 C C . ASP A 1 98 ? 8.440 -14.666 14.023 1.00 65.94 98 ASP A C 1
ATOM 769 O O . ASP A 1 98 ? 9.510 -14.326 13.501 1.00 65.94 98 ASP A O 1
ATOM 773 N N . SER A 1 99 ? 7.846 -15.816 13.690 1.00 68.38 99 SER A N 1
ATOM 774 C CA . SER A 1 99 ? 8.358 -16.627 12.586 1.00 68.38 99 SER A CA 1
ATOM 775 C C . SER A 1 99 ? 8.389 -15.787 11.290 1.00 68.38 99 SER A C 1
ATOM 777 O O . SER A 1 99 ? 7.491 -14.971 11.056 1.00 68.38 99 SER A O 1
ATOM 779 N N . PRO A 1 100 ? 9.393 -15.967 10.409 1.00 69.81 100 PRO A N 1
ATOM 780 C CA . PRO A 1 100 ? 9.531 -15.152 9.195 1.00 69.81 100 PRO A CA 1
ATOM 781 C C . PRO A 1 100 ? 8.330 -15.288 8.244 1.00 69.81 100 PRO A C 1
ATOM 783 O O . PRO A 1 100 ? 8.109 -14.434 7.386 1.00 69.81 100 PRO A O 1
ATOM 786 N N . GLN A 1 101 ? 7.551 -16.363 8.388 1.00 63.81 101 GLN A N 1
ATOM 787 C CA . GLN A 1 101 ? 6.351 -16.613 7.601 1.00 63.81 101 GLN A CA 1
ATOM 788 C C . GLN A 1 101 ? 5.137 -15.838 8.143 1.00 63.81 101 GLN A C 1
ATOM 790 O O . GLN A 1 101 ? 4.359 -15.311 7.349 1.00 63.81 101 GLN A O 1
ATOM 795 N N . ASP A 1 102 ? 5.009 -15.692 9.465 1.00 69.44 102 ASP A N 1
ATOM 796 C CA . ASP A 1 102 ? 3.927 -14.924 10.103 1.00 69.44 102 ASP A CA 1
ATOM 797 C C . ASP A 1 102 ? 4.104 -13.411 9.938 1.00 69.44 102 ASP A C 1
ATOM 799 O O . ASP A 1 102 ? 3.128 -12.665 9.868 1.00 69.44 102 ASP A O 1
ATOM 803 N N . GLU A 1 103 ? 5.347 -12.946 9.820 1.00 79.44 103 GLU A N 1
ATOM 804 C CA . GLU A 1 103 ? 5.658 -11.539 9.552 1.00 79.44 103 GLU A CA 1
ATOM 805 C C . GLU A 1 103 ? 5.326 -11.118 8.106 1.00 79.44 103 GLU A C 1
ATOM 807 O O . GLU A 1 103 ? 5.089 -9.940 7.822 1.00 79.44 103 GLU A O 1
ATOM 812 N N . TYR A 1 104 ? 5.285 -12.070 7.168 1.00 86.12 104 TYR A N 1
ATOM 813 C CA . TYR A 1 104 ? 5.045 -11.767 5.758 1.00 86.12 104 TYR A CA 1
ATOM 814 C C . TYR A 1 104 ? 3.595 -11.349 5.476 1.00 86.12 104 TYR A C 1
ATOM 816 O O . TYR A 1 104 ? 3.374 -10.444 4.658 1.00 86.12 104 TYR A O 1
ATOM 824 N N . TYR A 1 105 ? 2.624 -11.986 6.133 1.00 91.19 105 TYR A N 1
ATOM 825 C CA . TYR A 1 105 ? 1.196 -11.751 5.914 1.00 91.19 105 TYR A CA 1
ATOM 826 C C . TYR A 1 105 ? 0.676 -10.529 6.675 1.00 91.19 105 TYR A C 1
ATOM 828 O O . TYR A 1 105 ? 1.252 -10.079 7.664 1.00 91.19 105 TYR A O 1
ATOM 836 N N . ALA A 1 106 ? -0.425 -9.963 6.184 1.00 90.94 106 ALA A N 1
ATOM 837 C CA . ALA A 1 106 ? -1.111 -8.886 6.878 1.00 90.94 106 ALA A CA 1
ATOM 838 C C . ALA A 1 106 ? -1.690 -9.380 8.214 1.00 90.94 106 ALA A C 1
ATOM 840 O O . ALA A 1 106 ? -2.134 -10.523 8.325 1.00 90.94 106 ALA A O 1
ATOM 841 N N . LYS A 1 107 ? -1.701 -8.495 9.215 1.00 90.44 107 LYS A N 1
ATOM 842 C CA . LYS A 1 107 ? -2.306 -8.740 10.527 1.00 90.44 107 LYS A CA 1
ATOM 843 C C . LYS A 1 107 ? -3.567 -7.899 10.673 1.00 90.44 107 LYS A C 1
ATOM 845 O O . LYS A 1 107 ? -3.567 -6.722 10.306 1.00 90.44 107 LYS A O 1
ATOM 850 N N . GLU A 1 108 ? -4.614 -8.499 11.223 1.00 91.00 108 GLU A N 1
ATOM 851 C CA . GLU A 1 108 ? -5.810 -7.768 11.629 1.00 91.00 108 GLU A CA 1
ATOM 852 C C . GLU A 1 108 ? -5.510 -6.946 12.888 1.00 91.00 108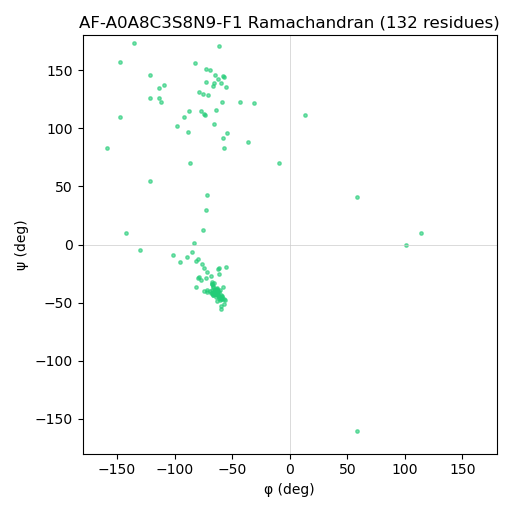 GLU A C 1
ATOM 854 O O . GLU A 1 108 ? -4.764 -7.379 13.771 1.00 91.00 108 GLU A O 1
ATOM 859 N N . VAL A 1 109 ? -6.042 -5.725 12.947 1.00 91.88 109 VAL A N 1
ATOM 860 C CA . VAL A 1 109 ? -5.780 -4.788 14.042 1.00 91.88 109 VAL A CA 1
ATOM 861 C C . VAL A 1 109 ? -7.065 -4.564 14.822 1.00 91.88 109 VAL A C 1
ATOM 863 O O . VAL A 1 109 ? -8.067 -4.132 14.261 1.00 91.88 109 VAL A O 1
ATOM 866 N N . HIS A 1 110 ? -7.004 -4.782 16.135 1.00 91.25 110 HIS A N 1
ATOM 867 C CA . HIS A 1 110 ? -8.098 -4.511 17.064 1.00 91.25 110 HIS A CA 1
ATOM 868 C C . HIS A 1 110 ? -7.651 -3.513 18.133 1.00 91.25 110 HIS A C 1
ATOM 870 O O . HIS A 1 110 ? -6.498 -3.528 18.570 1.00 91.25 110 HIS A O 1
ATOM 876 N N . LYS A 1 111 ? -8.569 -2.650 18.577 1.00 88.31 111 LYS A N 1
ATOM 877 C CA . LYS A 1 111 ? -8.339 -1.686 19.659 1.00 88.31 111 LYS A CA 1
ATOM 878 C C . LYS A 1 111 ? -9.341 -1.927 20.774 1.00 88.31 111 LYS A C 1
ATOM 880 O O . LYS A 1 111 ? -10.544 -1.898 20.548 1.00 88.31 111 LYS A O 1
ATOM 885 N N . PHE A 1 112 ? -8.825 -2.113 21.982 1.00 89.62 112 PHE A N 1
ATOM 886 C CA . PHE A 1 112 ? -9.626 -2.282 23.187 1.00 89.62 112 PHE A CA 1
ATOM 887 C C . PHE A 1 112 ? -9.430 -1.065 24.087 1.00 89.62 112 PHE A C 1
ATOM 889 O O . PHE A 1 112 ? -8.305 -0.734 24.464 1.00 89.62 112 PHE A O 1
ATOM 896 N N . SER A 1 113 ? -10.523 -0.381 24.416 1.00 86.31 113 SER A N 1
ATOM 897 C CA . SER A 1 113 ? -10.494 0.760 25.331 1.00 86.31 113 SER A CA 1
ATOM 898 C C . SER A 1 113 ? -10.428 0.272 26.774 1.00 86.31 113 SER A C 1
ATOM 900 O O . SER A 1 113 ? -11.212 -0.581 27.190 1.00 86.31 113 SER A O 1
ATOM 902 N N . MET A 1 114 ? -9.499 0.825 27.550 1.00 87.06 114 MET A N 1
ATOM 903 C CA . MET A 1 114 ? -9.431 0.562 28.986 1.00 87.06 114 MET A CA 1
ATOM 904 C C . MET A 1 114 ? -10.575 1.272 29.715 1.00 87.06 114 MET A C 1
ATOM 906 O O . MET A 1 114 ? -11.038 2.332 29.292 1.00 87.06 114 MET A O 1
ATOM 910 N N . LEU A 1 115 ? -11.011 0.705 30.839 1.00 86.12 115 LEU A N 1
ATOM 911 C CA . LEU A 1 115 ? -11.991 1.353 31.705 1.00 86.12 115 LEU A CA 1
ATOM 912 C C . LEU A 1 115 ? -11.380 2.605 32.339 1.00 86.12 115 LEU A C 1
ATOM 914 O O . LEU A 1 115 ? -10.245 2.585 32.816 1.00 86.12 115 LEU A O 1
ATOM 918 N N . SER A 1 116 ? -12.148 3.694 32.358 1.00 78.62 116 SER A N 1
ATOM 919 C CA . SER A 1 116 ? -11.732 4.933 33.013 1.00 78.62 116 SER A CA 1
ATOM 920 C C . SER A 1 116 ? -11.537 4.702 34.512 1.00 78.62 116 SER A C 1
ATOM 922 O O . SER A 1 116 ? -12.318 3.996 35.153 1.00 78.62 116 SER A O 1
ATOM 924 N N . THR A 1 117 ? -10.528 5.347 35.097 1.00 67.06 117 THR A N 1
ATOM 925 C CA . THR A 1 117 ? -10.156 5.245 36.518 1.00 67.06 117 THR A CA 1
ATOM 926 C C . THR A 1 117 ? -11.321 5.573 37.471 1.00 67.06 117 THR A C 1
ATOM 928 O O . THR A 1 117 ? -11.315 5.145 38.622 1.00 67.06 117 THR A O 1
ATOM 931 N N . GLY A 1 118 ? -12.361 6.275 36.996 1.00 62.38 118 GLY A N 1
ATOM 932 C CA . GLY A 1 118 ? -13.599 6.548 37.742 1.00 62.38 118 GLY A CA 1
ATOM 933 C C . GLY A 1 118 ? -14.638 5.414 37.754 1.00 62.38 118 GLY A C 1
ATOM 934 O O . GLY A 1 118 ? -15.554 5.444 38.576 1.00 62.38 118 GLY A O 1
ATOM 935 N N . GLN A 1 119 ? -14.498 4.412 36.881 1.00 55.94 119 GLN A N 1
ATOM 936 C CA . GLN A 1 119 ? -15.432 3.292 36.691 1.00 55.94 119 GLN A CA 1
ATOM 937 C C . GLN A 1 119 ? -14.963 1.994 37.374 1.00 55.94 119 GLN A C 1
ATOM 939 O O . GLN A 1 119 ? -15.744 1.062 37.546 1.00 55.94 119 GLN A O 1
ATOM 944 N N . CYS A 1 120 ? -13.723 1.964 37.874 1.00 54.53 120 CYS A N 1
ATOM 945 C CA . CYS A 1 120 ? -13.143 0.847 38.629 1.00 54.53 120 CYS A CA 1
ATOM 946 C C . CYS A 1 120 ? -13.637 0.727 40.088 1.00 54.53 120 CYS A C 1
ATOM 948 O O . CYS A 1 120 ? -13.051 -0.022 40.865 1.00 54.53 120 CYS A O 1
ATOM 950 N N . ARG A 1 121 ? -14.696 1.443 40.497 1.00 53.00 121 ARG A N 1
ATOM 951 C CA . ARG A 1 121 ? -15.250 1.346 41.866 1.00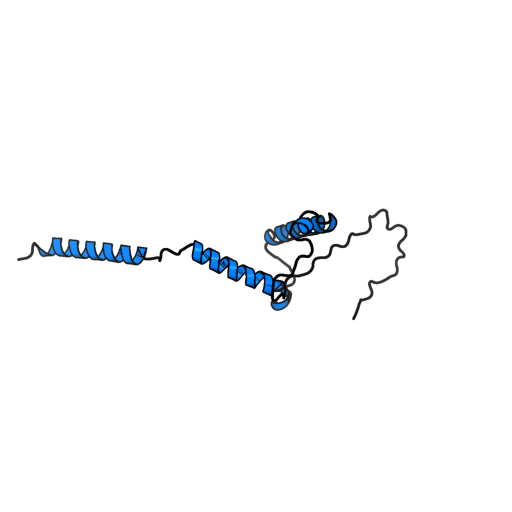 53.00 121 ARG A CA 1
ATOM 952 C C . ARG A 1 121 ? -16.225 0.181 42.086 1.00 53.00 121 ARG A C 1
ATOM 954 O O . ARG A 1 121 ? -16.722 0.042 43.197 1.00 53.00 121 ARG A O 1
ATOM 961 N N . GLY A 1 122 ? -16.482 -0.656 41.078 1.00 55.22 122 GLY A N 1
ATOM 962 C CA . GLY A 1 122 ? -17.457 -1.751 41.189 1.00 55.22 122 GLY A CA 1
ATOM 963 C C . GLY A 1 122 ? -17.090 -3.063 40.496 1.00 55.22 122 GLY A C 1
ATOM 964 O O . GLY A 1 122 ? -17.953 -3.927 40.391 1.00 55.22 122 GLY A O 1
ATOM 965 N N . LEU A 1 123 ? -15.858 -3.235 40.006 1.00 55.94 123 LEU A N 1
ATOM 966 C CA . LEU A 1 123 ? -15.453 -4.503 39.397 1.00 55.94 123 LEU A CA 1
ATOM 967 C C . LEU A 1 123 ? -14.816 -5.412 40.440 1.00 55.94 123 LEU A C 1
ATOM 969 O O . LEU A 1 123 ? -13.719 -5.158 40.937 1.00 55.94 123 LEU A O 1
ATOM 973 N N . ASP A 1 124 ? -15.569 -6.459 40.757 1.00 50.38 124 ASP A N 1
ATOM 974 C CA . ASP A 1 124 ? -15.189 -7.588 41.587 1.00 50.38 124 ASP A CA 1
ATOM 975 C C . ASP A 1 124 ? -13.770 -8.065 41.247 1.00 50.38 124 ASP A C 1
ATOM 977 O O . ASP A 1 124 ? -13.459 -8.418 40.105 1.00 50.38 124 ASP A O 1
ATOM 981 N N . LYS A 1 125 ? -12.894 -8.071 42.256 1.00 55.00 125 LYS A N 1
ATOM 9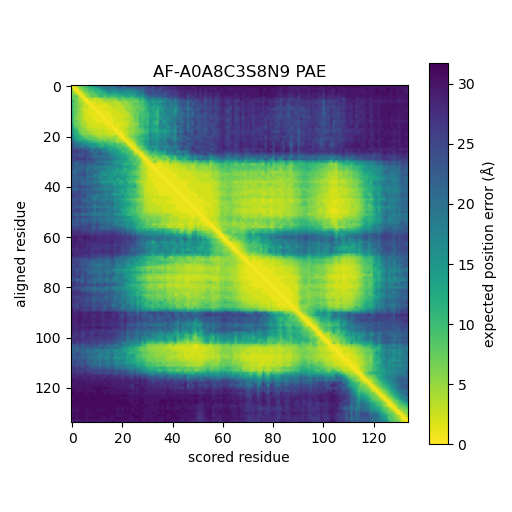82 C CA . LYS A 1 125 ? -11.495 -8.509 42.169 1.00 55.00 125 LYS A CA 1
ATOM 983 C C . LYS A 1 125 ? -11.381 -10.034 42.017 1.00 55.00 125 LYS A C 1
ATOM 985 O O . LYS A 1 125 ? -10.544 -10.627 42.666 1.00 55.00 125 LYS A O 1
ATOM 990 N N . HIS A 1 126 ? -12.181 -10.710 41.199 1.00 51.72 126 HIS A N 1
ATOM 991 C CA . HIS A 1 126 ? -11.951 -12.126 40.892 1.00 51.72 126 HIS A CA 1
ATOM 992 C C . HIS A 1 126 ? -12.643 -12.527 39.587 1.00 51.72 126 HIS A C 1
ATOM 994 O O . HIS A 1 126 ? -13.701 -13.148 39.572 1.00 51.72 126 HIS A O 1
ATOM 1000 N N . ARG A 1 127 ? -11.988 -12.266 38.455 1.00 46.12 127 ARG A N 1
ATOM 1001 C CA . ARG A 1 127 ? -12.037 -13.237 37.359 1.00 46.12 127 ARG A CA 1
ATOM 1002 C C . ARG A 1 127 ? -10.718 -13.214 36.590 1.00 46.12 127 ARG A C 1
ATOM 1004 O O . ARG A 1 127 ? -10.435 -12.213 35.934 1.00 46.12 127 ARG A O 1
ATOM 1011 N N . PRO A 1 128 ? -9.879 -14.261 36.689 1.00 44.28 128 PRO A N 1
ATOM 1012 C CA . PRO A 1 128 ? -8.752 -14.382 35.781 1.00 44.28 128 PRO A CA 1
ATOM 1013 C C . PRO A 1 128 ? -9.289 -14.447 34.348 1.00 44.28 128 PRO A C 1
ATOM 1015 O O . PRO A 1 128 ? -10.315 -15.085 34.095 1.00 44.28 128 PRO A O 1
ATOM 1018 N N . PHE A 1 129 ? -8.598 -13.757 33.437 1.00 50.62 129 PHE A N 1
ATOM 1019 C CA . PHE A 1 129 ? -8.719 -13.907 31.988 1.00 50.62 129 PHE A CA 1
ATOM 1020 C C . PHE A 1 129 ? -8.432 -15.377 31.640 1.00 50.62 129 PHE A C 1
ATOM 1022 O O . PHE A 1 129 ? -7.303 -15.756 31.338 1.00 50.62 129 PHE A O 1
ATOM 1029 N N . ASN A 1 130 ? -9.442 -16.235 31.762 1.00 43.22 130 ASN A N 1
ATOM 1030 C CA . ASN A 1 13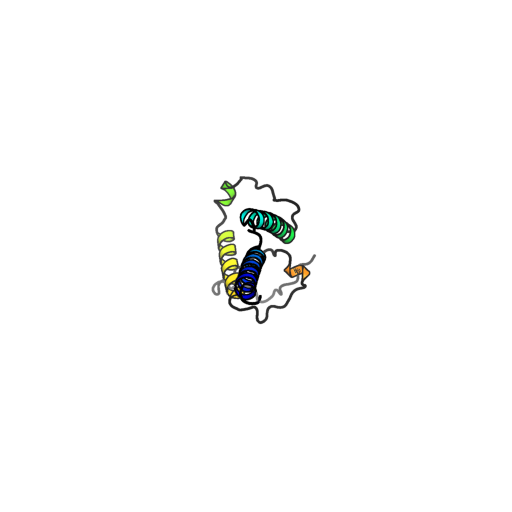0 ? -9.367 -17.592 31.259 1.00 43.22 130 ASN A CA 1
ATOM 1031 C C . ASN A 1 130 ? -9.505 -17.522 29.742 1.00 43.22 130 ASN A C 1
ATOM 1033 O O . ASN A 1 130 ? -10.543 -17.119 29.222 1.00 43.22 130 ASN A O 1
ATOM 1037 N N . LEU A 1 131 ? -8.393 -17.866 29.090 1.00 46.75 131 LEU A N 1
ATOM 1038 C CA . LEU A 1 131 ? -8.299 -18.663 27.872 1.00 46.75 131 LEU A CA 1
ATOM 1039 C C . LEU A 1 131 ? -9.629 -18.868 27.134 1.00 46.75 131 LEU A C 1
ATOM 1041 O O . LEU A 1 131 ? -10.479 -19.641 27.572 1.00 46.75 131 LEU A O 1
ATOM 1045 N N . ILE A 1 132 ? -9.735 -18.257 25.958 1.00 42.75 132 ILE A N 1
ATOM 1046 C CA . ILE A 1 132 ? -10.606 -18.761 24.896 1.00 42.75 132 ILE A CA 1
ATOM 1047 C C . ILE A 1 132 ? -9.770 -19.769 24.091 1.00 42.75 132 ILE A C 1
ATOM 1049 O O . ILE A 1 132 ? -8.743 -19.383 23.529 1.00 42.75 132 ILE A O 1
ATOM 1053 N N . PRO A 1 133 ? -10.146 -21.059 24.116 1.00 40.81 133 PRO A N 1
ATOM 1054 C CA . PRO A 1 133 ? -10.200 -21.850 22.882 1.00 40.81 133 PRO A CA 1
ATOM 1055 C C . PRO A 1 133 ? -11.495 -22.695 22.816 1.00 40.81 133 PRO A C 1
ATOM 1057 O O . PRO A 1 133 ? -12.198 -22.802 23.829 1.00 40.81 133 PRO A O 1
ATOM 1060 N N . PRO A 1 134 ? -11.793 -23.385 21.698 1.00 48.94 134 PRO A N 1
ATOM 1061 C CA . PRO A 1 134 ? -11.109 -23.422 20.396 1.00 48.94 134 PRO A CA 1
ATOM 1062 C C . PRO A 1 134 ? -11.670 -22.449 19.350 1.00 48.94 134 PRO A C 1
ATOM 1064 O O . PRO A 1 134 ? -12.846 -22.040 19.472 1.00 48.94 134 PRO A O 1
#

Sequence (134 aa):
MGQAMGPLFLFLLALLRLWASQALSTCKTIDMELVKRKRIEAIRGQILSKLRLDSPPQVEGGDAALLRLPEEVMSLYNSTRDMVRDMARQQEVGKPRDSPQDEYYAKEVHKFSMLSTGQCRGLDKHRPFNLIPP

Secondary structure (DSSP, 8-state):
--SSHHHHHHHHHHHHHHHHHHHHH-S----HHHHHHHHHHHHHHHHHHHHT-SSPPP-TTHHHHHTT--HHHHHHHHHHHHHHHHHHHTT-SS-----TTTTTS-------PPPPTTTTTS--S---------

Organism: Chelydra serpentina (NCBI:txid8475)

InterPro domains:
  IPR001111 TGF-beta, propeptide [PF00688] (25-115)
  IPR015615 Transforming growth factor-beta-like [PTHR11848] (9-115)
  IPR016319 Transforming growth factor-beta [PR01423] (11-30)
  IPR016319 Transforming growth factor-beta [PR01423] (68-80)

Radius of gyration: 31.39 Å; Cα contacts (8 Å, |Δi|>4): 20; chains: 1; bounding box: 81×36×86 Å